Protein AF-A0A0G4LJK7-F1 (afdb_monomer_lite)

Secondary structure (DSSP, 8-state):
--GGG-STT----S--TTS-SS--------SSS------GGG-----S------SS------------S-TT-S-TT--S-----TT-HHHHHHHHHHHHHHHHTEE-TT-BPPSSS-S-SS---B-S-SS--EE-S-SSS--S--HHHHHHHHHHHHHHHTHHHHHHHHHHH--

Organism: Verticillium longisporum (NCBI:txid100787)

Radius of gyration: 18.19 Å; chains: 1; bounding box: 42×41×48 Å

pLDDT: mean 89.94, std 8.37, range [53.41, 98.44]

Foldseek 3Di:
DDPVLQDQLNDAPLPDPVSRQAGDDDDDDDPDDDDDDQDLQLDAFDDDDDHDDDPDDDDDDDDDDDQFWLVVDPDLVDWPAADDDPPCPPVRVVLVVLLVFQRLQFGFQQQAAPPVNPHGHSRRGDGQDDGDRAGAPGRRPRSHQDPVSCVPSLVSNCNTHNPSSPRRSVVSVVD

Structure (mmCIF, N/CA/C/O backbone):
data_AF-A0A0G4LJK7-F1
#
_entry.id   AF-A0A0G4LJK7-F1
#
loop_
_atom_site.group_PDB
_atom_site.id
_atom_site.type_symbol
_atom_site.label_atom_id
_atom_site.label_alt_id
_atom_site.label_comp_id
_atom_site.label_asym_id
_atom_site.label_entity_id
_atom_site.label_seq_id
_atom_site.pdbx_PDB_ins_code
_atom_site.Cartn_x
_atom_site.Cartn_y
_atom_site.Cartn_z
_atom_site.occupancy
_atom_site.B_iso_or_equiv
_atom_site.auth_seq_id
_atom_site.auth_comp_id
_atom_site.auth_asym_id
_atom_site.auth_atom_id
_atom_site.pdbx_PDB_model_num
ATOM 1 N N . GLU A 1 1 ? 2.186 -17.200 9.673 1.00 53.41 1 GLU A N 1
ATOM 2 C CA . GLU A 1 1 ? 3.034 -16.180 10.324 1.00 53.41 1 GLU A CA 1
ATOM 3 C C . GLU A 1 1 ? 3.500 -16.733 11.670 1.00 53.41 1 GLU A C 1
ATOM 5 O O . GLU A 1 1 ? 2.821 -17.613 12.191 1.00 53.41 1 GLU A O 1
ATOM 10 N N . SER A 1 2 ? 4.664 -16.332 12.188 1.00 60.84 2 SER A N 1
ATOM 11 C CA . SER A 1 2 ? 5.142 -16.843 13.485 1.00 60.84 2 SER A CA 1
ATOM 12 C C . SER A 1 2 ? 4.238 -16.331 14.616 1.00 60.84 2 SER A C 1
ATOM 14 O O . SER A 1 2 ? 3.956 -15.131 14.634 1.00 60.84 2 SER A O 1
ATOM 16 N N . PRO A 1 3 ? 3.839 -17.170 15.594 1.00 67.25 3 PRO A N 1
ATOM 17 C CA . PRO A 1 3 ? 3.082 -16.723 16.769 1.00 67.25 3 PRO A CA 1
ATOM 18 C C . PRO A 1 3 ? 3.760 -15.585 17.545 1.00 67.25 3 PRO A C 1
ATOM 20 O O . PRO A 1 3 ? 3.091 -14.816 18.226 1.00 67.25 3 PRO A O 1
ATOM 23 N N . ALA A 1 4 ? 5.083 -15.432 17.408 1.00 66.50 4 ALA A N 1
ATOM 24 C CA . ALA A 1 4 ? 5.840 -14.345 18.027 1.00 66.50 4 ALA A CA 1
ATOM 25 C C . ALA A 1 4 ? 5.413 -12.939 17.551 1.00 66.50 4 ALA A C 1
ATOM 27 O O . ALA A 1 4 ? 5.643 -11.966 18.269 1.00 66.50 4 ALA A O 1
ATOM 28 N N . PHE A 1 5 ? 4.777 -12.840 16.376 1.00 66.12 5 PHE A N 1
ATOM 29 C CA . PHE A 1 5 ? 4.303 -11.589 15.768 1.00 66.12 5 PHE A CA 1
ATOM 30 C C . PHE A 1 5 ? 2.769 -11.453 15.780 1.00 66.12 5 PHE A C 1
ATOM 32 O O . PHE A 1 5 ? 2.193 -10.612 15.100 1.00 66.12 5 PHE A O 1
ATOM 39 N N . VAL A 1 6 ? 2.078 -12.270 16.577 1.00 75.12 6 VAL A N 1
ATOM 40 C CA . VAL A 1 6 ? 0.626 -12.170 16.784 1.00 75.12 6 VAL A CA 1
ATOM 41 C C . VAL A 1 6 ? 0.393 -11.714 18.223 1.00 75.12 6 VAL A C 1
ATOM 43 O O . VAL A 1 6 ? 0.098 -12.507 19.112 1.00 75.12 6 VAL A O 1
ATOM 46 N N . ARG A 1 7 ? 0.626 -10.424 18.489 1.00 75.69 7 ARG A N 1
ATOM 47 C CA . ARG A 1 7 ? 0.502 -9.823 19.829 1.00 75.69 7 ARG A CA 1
ATOM 48 C C . ARG A 1 7 ? 0.132 -8.345 19.752 1.00 75.69 7 ARG A C 1
ATOM 50 O O . ARG A 1 7 ? 0.354 -7.710 18.726 1.00 75.69 7 ARG A O 1
ATOM 57 N N . ALA A 1 8 ? -0.345 -7.786 20.863 1.00 76.50 8 ALA A N 1
ATOM 58 C CA . ALA A 1 8 ? -0.837 -6.405 20.942 1.00 76.50 8 ALA A CA 1
ATOM 59 C C . ALA A 1 8 ? 0.193 -5.317 20.588 1.00 76.50 8 ALA A C 1
ATOM 61 O O . ALA A 1 8 ? -0.174 -4.186 20.276 1.00 76.50 8 ALA A O 1
ATOM 62 N N . ILE A 1 9 ? 1.478 -5.666 20.620 1.00 77.12 9 ILE A N 1
ATOM 63 C CA . ILE A 1 9 ? 2.595 -4.794 20.246 1.00 77.12 9 ILE A CA 1
ATOM 64 C C . ILE A 1 9 ? 3.225 -5.198 18.909 1.00 77.12 9 ILE A C 1
ATOM 66 O O . ILE A 1 9 ? 4.303 -4.748 18.591 1.00 77.12 9 ILE A O 1
ATOM 70 N N . SER A 1 10 ? 2.651 -6.116 18.127 1.00 69.38 10 SER A N 1
ATOM 71 C CA . SER A 1 10 ? 3.381 -6.612 16.949 1.00 69.38 10 SER A CA 1
ATOM 72 C C . SER A 1 10 ? 3.384 -5.650 15.765 1.00 69.38 10 SER A C 1
ATOM 74 O O . SER A 1 10 ? 4.112 -5.876 14.795 1.00 69.38 10 SER A O 1
ATOM 76 N N . ASP A 1 11 ? 2.557 -4.613 15.817 1.00 73.62 11 ASP A N 1
ATOM 77 C CA . ASP A 1 11 ? 2.552 -3.601 14.783 1.00 73.62 11 ASP A CA 1
ATOM 78 C C . ASP A 1 11 ? 3.558 -2.508 15.149 1.00 73.62 11 ASP A C 1
ATOM 80 O O . ASP A 1 11 ? 3.274 -1.595 15.925 1.00 73.62 11 ASP A O 1
ATOM 84 N N . ASP A 1 12 ? 4.773 -2.659 14.629 1.00 73.88 12 ASP A N 1
ATOM 85 C CA . ASP A 1 12 ? 5.830 -1.665 14.749 1.00 73.88 12 ASP A CA 1
ATOM 86 C C . ASP A 1 12 ? 6.398 -1.320 13.377 1.00 73.88 12 ASP A C 1
ATOM 88 O O . ASP A 1 12 ? 6.975 -2.156 12.675 1.00 73.88 12 ASP A O 1
ATOM 92 N N . THR A 1 13 ? 6.231 -0.058 12.998 1.00 71.12 13 THR A N 1
ATOM 93 C CA . THR A 1 13 ? 6.876 0.536 11.829 1.00 71.12 13 THR A CA 1
ATOM 94 C C . THR A 1 13 ? 7.807 1.690 12.198 1.00 71.12 13 THR A C 1
ATOM 96 O O . THR A 1 13 ? 8.339 2.331 11.298 1.00 71.12 13 THR A O 1
ATOM 99 N N . GLY A 1 14 ? 8.028 1.969 13.487 1.00 70.19 14 GLY A N 1
ATOM 100 C CA . GLY A 1 14 ? 8.956 2.998 13.972 1.00 70.19 14 GLY A CA 1
ATOM 101 C C . GLY A 1 14 ? 10.409 2.527 14.095 1.00 70.19 14 GLY A C 1
ATOM 102 O O . GLY A 1 14 ? 11.277 3.320 14.446 1.00 70.19 14 GLY A O 1
ATOM 103 N N . ALA A 1 15 ? 10.676 1.237 13.841 1.00 67.44 15 ALA A N 1
ATOM 104 C CA . ALA A 1 15 ? 11.982 0.600 14.047 1.00 67.44 15 ALA A CA 1
ATOM 105 C C . ALA A 1 15 ? 12.548 0.835 15.464 1.00 67.44 15 ALA A C 1
ATOM 107 O O . ALA A 1 15 ? 13.762 0.928 15.663 1.00 67.44 15 ALA A O 1
ATOM 108 N N . VAL A 1 16 ? 11.664 0.937 16.462 1.00 75.25 16 VAL A N 1
ATOM 109 C CA . VAL A 1 16 ? 12.050 1.138 17.860 1.00 75.25 16 VAL A CA 1
ATOM 110 C C . VAL A 1 16 ? 12.320 -0.212 18.516 1.00 75.25 16 VAL A C 1
ATOM 112 O O . VAL A 1 16 ? 11.634 -1.200 18.271 1.00 75.25 16 VAL A O 1
ATOM 115 N N . HIS A 1 17 ? 13.322 -0.275 19.393 1.00 77.88 17 HIS A N 1
ATOM 116 C CA . HIS A 1 17 ? 13.712 -1.531 20.045 1.00 77.88 17 HIS A CA 1
ATOM 117 C C . HIS A 1 17 ? 12.578 -2.178 20.864 1.00 77.88 17 HIS A C 1
ATOM 119 O O . HIS A 1 17 ? 12.550 -3.395 21.029 1.00 77.88 17 HIS A O 1
ATOM 125 N N . THR A 1 18 ? 11.646 -1.368 21.370 1.00 78.50 18 THR A N 1
ATOM 126 C CA . THR A 1 18 ? 10.475 -1.799 22.143 1.00 78.50 18 THR A CA 1
ATOM 127 C C . THR A 1 18 ? 9.397 -2.459 21.293 1.00 78.50 18 THR A C 1
ATOM 129 O O . THR A 1 18 ? 8.533 -3.141 21.843 1.00 78.50 18 THR A O 1
ATOM 132 N N . GLN A 1 19 ? 9.447 -2.282 19.970 1.00 76.12 19 GLN A N 1
ATOM 133 C CA . GLN A 1 19 ? 8.425 -2.726 19.030 1.00 76.12 19 GLN A CA 1
ATOM 134 C C . GLN A 1 19 ? 7.028 -2.185 19.337 1.00 76.12 19 GLN A C 1
ATOM 136 O O . GLN A 1 19 ? 6.043 -2.840 19.057 1.00 76.12 19 GLN A O 1
ATOM 141 N N . ASP A 1 20 ? 6.899 -1.014 19.951 1.00 79.38 20 ASP A N 1
ATOM 142 C CA . ASP A 1 20 ? 5.609 -0.550 20.469 1.00 79.38 20 ASP A CA 1
ATOM 143 C C . ASP A 1 20 ? 5.193 0.815 19.902 1.00 79.38 20 ASP A C 1
ATOM 145 O O . ASP A 1 20 ? 4.388 1.525 20.507 1.00 79.38 20 ASP A O 1
ATOM 149 N N . TYR A 1 21 ? 5.718 1.167 18.724 1.00 83.25 21 TYR A N 1
ATOM 150 C CA . TYR A 1 21 ? 5.463 2.464 18.103 1.00 83.25 21 TYR A CA 1
ATOM 151 C C . TYR A 1 21 ? 4.033 2.601 17.562 1.00 83.25 21 TYR A C 1
ATOM 153 O O . TYR A 1 21 ? 3.382 3.607 17.834 1.00 83.25 21 TYR A O 1
ATOM 161 N N . ASP A 1 22 ? 3.515 1.609 16.819 1.00 83.75 22 ASP A N 1
ATOM 162 C CA . ASP A 1 22 ? 2.141 1.700 16.298 1.00 83.75 22 ASP A CA 1
ATOM 163 C C . ASP A 1 22 ? 1.120 0.973 17.178 1.00 83.75 22 ASP A C 1
ATOM 165 O O . ASP A 1 22 ? 0.010 1.478 17.359 1.00 83.75 22 ASP A O 1
ATOM 169 N N . LYS A 1 23 ? 1.501 -0.186 17.739 1.00 86.06 23 LYS A N 1
ATOM 170 C CA . LYS A 1 23 ? 0.636 -1.084 18.527 1.00 86.06 23 LYS A CA 1
ATOM 171 C C . LYS A 1 23 ? -0.606 -1.534 17.741 1.00 86.06 23 LYS A C 1
ATOM 173 O O . LYS A 1 23 ? -0.872 -1.127 16.610 1.00 86.06 23 LYS A O 1
ATOM 178 N N . GLN A 1 24 ? -1.386 -2.431 18.335 1.00 87.31 24 GLN A N 1
ATOM 179 C CA . GLN A 1 24 ? -2.716 -2.734 17.818 1.00 87.31 24 GLN A CA 1
ATOM 180 C C . GLN A 1 24 ? -3.633 -1.505 17.917 1.00 87.31 24 GLN A C 1
ATOM 182 O O . GLN A 1 24 ? -3.561 -0.730 18.875 1.00 87.31 24 GLN A O 1
ATOM 187 N N . LEU A 1 25 ? -4.556 -1.368 16.966 1.00 88.88 25 LEU A N 1
ATOM 188 C CA . LEU A 1 25 ? -5.623 -0.384 17.065 1.00 88.88 25 LEU A CA 1
ATOM 189 C C . LEU A 1 25 ? -6.747 -0.918 17.962 1.00 88.88 25 LEU A C 1
ATOM 191 O O . LEU A 1 25 ? -7.421 -1.886 17.614 1.00 88.88 25 LEU A O 1
ATOM 195 N N . ASN A 1 26 ? -6.974 -0.263 19.101 1.00 90.94 26 ASN A N 1
ATOM 196 C CA . ASN A 1 26 ? -8.110 -0.566 19.968 1.00 90.94 26 ASN A CA 1
ATOM 197 C C . ASN A 1 26 ? -9.375 0.125 19.461 1.00 90.94 26 ASN A C 1
ATOM 199 O O . ASN A 1 26 ? -9.374 1.330 19.202 1.00 90.94 26 ASN A O 1
ATOM 203 N N . VAL A 1 27 ? -10.463 -0.637 19.372 1.00 91.38 27 VAL A N 1
ATOM 204 C CA . VAL A 1 27 ? -11.768 -0.157 18.917 1.00 91.38 27 VAL A CA 1
ATOM 205 C C . VAL A 1 27 ? -12.831 -0.602 19.911 1.00 91.38 27 VAL A C 1
ATOM 207 O O . VAL A 1 27 ? -12.915 -1.781 20.247 1.00 91.38 27 VAL A O 1
ATOM 210 N N . THR A 1 28 ? -13.665 0.342 20.343 1.00 93.69 28 THR A N 1
ATOM 211 C CA . THR A 1 28 ? -14.857 0.063 21.147 1.00 93.69 28 THR A CA 1
ATOM 212 C C . THR A 1 28 ? -16.085 0.220 20.268 1.00 93.69 28 THR A C 1
ATOM 214 O O . THR A 1 28 ? -16.237 1.231 19.582 1.00 93.69 28 THR A O 1
ATOM 217 N N . VAL A 1 29 ? -16.972 -0.768 20.306 1.00 93.44 29 VAL A N 1
ATOM 218 C CA . VAL A 1 29 ? -18.242 -0.746 19.582 1.00 93.44 29 VAL A CA 1
ATOM 219 C C . VAL A 1 29 ? -19.411 -0.859 20.559 1.00 93.44 29 VAL A C 1
ATOM 221 O O . VAL A 1 29 ? -19.248 -1.349 21.676 1.00 93.44 29 VAL A O 1
ATOM 224 N N . ALA A 1 30 ? -20.588 -0.373 20.161 1.00 93.00 30 ALA A N 1
ATOM 225 C CA . ALA A 1 30 ? -21.795 -0.499 20.973 1.00 93.00 30 ALA A CA 1
ATOM 226 C C . ALA A 1 30 ? -22.211 -1.973 21.133 1.00 93.00 30 ALA A C 1
ATOM 228 O O . ALA A 1 30 ? -21.953 -2.794 20.253 1.00 93.00 30 ALA A O 1
ATOM 229 N N . ALA A 1 31 ? -22.883 -2.292 22.242 1.00 91.62 31 ALA A N 1
ATOM 230 C CA . ALA A 1 31 ? -23.447 -3.620 22.461 1.00 91.62 31 ALA A CA 1
ATOM 231 C C . ALA A 1 31 ? -24.533 -3.955 21.419 1.00 91.62 31 ALA A C 1
ATOM 233 O O . ALA A 1 31 ? -25.252 -3.073 20.948 1.00 91.62 31 ALA A O 1
ATOM 234 N N . GLY A 1 32 ? -24.679 -5.246 21.112 1.00 94.88 32 GLY A N 1
ATOM 235 C CA . GLY A 1 32 ? -25.592 -5.741 20.080 1.00 94.88 32 GLY A CA 1
ATOM 236 C C . GLY A 1 32 ? -24.938 -5.831 18.699 1.00 94.88 32 GLY A C 1
ATOM 237 O O . GLY A 1 32 ? -23.715 -5.870 18.573 1.00 94.88 32 GLY A O 1
ATOM 238 N N . THR A 1 33 ? -25.759 -5.908 17.651 1.00 96.50 33 THR A N 1
ATOM 239 C CA . THR A 1 33 ? -25.277 -5.966 16.265 1.00 96.50 33 THR A CA 1
ATOM 240 C C . THR A 1 33 ? -24.854 -4.579 15.803 1.00 96.50 33 THR A C 1
ATOM 242 O O . THR A 1 33 ? -25.665 -3.654 15.774 1.00 96.50 33 THR A O 1
ATOM 245 N N . THR A 1 34 ? -23.592 -4.439 15.408 1.00 96.06 34 THR A N 1
ATOM 246 C CA . THR A 1 34 ? -23.033 -3.169 14.943 1.00 96.06 34 THR A CA 1
ATOM 247 C C . THR A 1 34 ? -22.040 -3.391 13.810 1.00 96.06 34 THR A C 1
ATOM 249 O O . THR A 1 34 ? -21.426 -4.453 13.713 1.00 96.06 34 THR A O 1
ATOM 252 N N . ALA A 1 35 ? -21.882 -2.383 12.956 1.00 95.19 35 ALA A N 1
ATOM 253 C CA . ALA A 1 35 ? -20.901 -2.381 11.880 1.00 95.19 35 ALA A CA 1
ATOM 254 C C . ALA A 1 35 ? -19.769 -1.413 12.229 1.00 95.19 35 ALA A C 1
ATOM 256 O O . ALA A 1 35 ? -20.014 -0.269 12.615 1.00 95.19 35 ALA A O 1
ATOM 257 N N . TYR A 1 36 ? -18.529 -1.862 12.058 1.00 94.69 36 TYR A N 1
ATOM 258 C CA . TYR A 1 36 ? -17.351 -1.021 12.223 1.00 94.69 36 TYR A CA 1
ATOM 259 C C . TYR A 1 36 ? -16.666 -0.808 10.876 1.00 94.69 36 TYR A C 1
ATOM 261 O O . TYR A 1 36 ? -16.331 -1.765 10.180 1.00 94.69 36 TYR A O 1
ATOM 269 N N . LYS A 1 37 ? -16.429 0.459 10.528 1.00 94.12 37 LYS A N 1
ATOM 270 C CA . LYS A 1 37 ? -15.604 0.857 9.388 1.00 94.12 37 LYS A CA 1
ATOM 271 C C . LYS A 1 37 ? -14.355 1.548 9.916 1.00 94.12 37 LYS A C 1
ATOM 273 O O . LYS A 1 37 ? -14.465 2.480 10.710 1.00 94.12 37 LYS A O 1
ATOM 278 N N . MET A 1 38 ? -13.189 1.114 9.440 1.00 91.44 38 MET A N 1
ATOM 279 C CA . MET A 1 38 ? -11.926 1.779 9.748 1.00 91.44 38 MET A CA 1
ATOM 280 C C . MET A 1 38 ? -12.003 3.243 9.289 1.00 91.44 38 MET A C 1
ATOM 282 O O . MET A 1 38 ? -12.288 3.482 8.109 1.00 91.44 38 MET A O 1
ATOM 286 N N . PRO A 1 39 ? -11.792 4.223 10.180 1.00 90.00 39 PRO A N 1
ATOM 287 C CA . PRO A 1 39 ? -11.798 5.618 9.778 1.00 90.00 39 PRO A CA 1
ATOM 288 C C . PRO A 1 39 ? -10.552 5.920 8.934 1.00 90.00 39 PRO A C 1
ATOM 290 O O . PRO A 1 39 ? -9.499 5.305 9.118 1.00 90.00 39 PRO A O 1
ATOM 293 N N . THR A 1 40 ? -10.673 6.842 7.977 1.00 85.56 40 THR A N 1
ATOM 294 C CA . THR A 1 40 ? -9.636 7.099 6.961 1.00 85.56 40 THR A CA 1
ATOM 295 C C . THR A 1 40 ? -8.302 7.505 7.583 1.00 85.56 40 THR A C 1
ATOM 297 O O . THR A 1 40 ? -7.249 7.080 7.118 1.00 85.56 40 THR A O 1
ATOM 300 N N . GLU A 1 41 ? -8.320 8.264 8.677 1.00 83.94 41 GLU A N 1
ATOM 301 C CA . GLU A 1 41 ? -7.117 8.672 9.403 1.00 83.94 41 GLU A CA 1
ATOM 302 C C . GLU A 1 41 ? -6.383 7.510 10.087 1.00 83.94 41 GLU A C 1
ATOM 304 O O . GLU A 1 41 ? -5.206 7.641 10.418 1.00 83.94 41 GLU A O 1
ATOM 309 N N . ARG A 1 42 ? -7.068 6.374 10.266 1.00 87.44 42 ARG A N 1
ATOM 310 C CA . ARG A 1 42 ? -6.521 5.100 10.748 1.00 87.44 42 ARG A CA 1
ATOM 311 C C . ARG A 1 42 ? -6.343 4.096 9.613 1.00 87.44 42 ARG A C 1
ATOM 313 O O . ARG A 1 42 ? -6.286 2.897 9.865 1.00 87.44 42 ARG A O 1
ATOM 320 N N . PHE A 1 43 ? -6.267 4.548 8.363 1.00 86.94 43 PHE A N 1
ATOM 321 C CA . PHE A 1 43 ? -5.841 3.687 7.268 1.00 86.94 43 PHE A CA 1
ATOM 322 C C . PHE A 1 43 ? -4.528 2.983 7.642 1.00 86.94 43 PHE A C 1
ATOM 324 O O . PHE A 1 43 ? -3.640 3.569 8.262 1.00 86.94 43 PHE A O 1
ATOM 331 N N . ARG A 1 44 ? -4.404 1.711 7.270 1.00 87.00 44 ARG A N 1
ATOM 332 C CA . ARG A 1 44 ? -3.152 0.970 7.400 1.00 87.00 44 ARG A CA 1
ATOM 333 C C . ARG A 1 44 ? -2.669 0.620 6.014 1.00 87.00 44 ARG A C 1
ATOM 335 O O . ARG A 1 44 ? -3.460 0.160 5.195 1.00 87.00 44 ARG A O 1
ATOM 342 N N . GLY A 1 45 ? -1.377 0.843 5.782 1.00 88.31 45 GLY A N 1
ATOM 343 C CA . GLY A 1 45 ? -0.704 0.449 4.551 1.00 88.31 45 GLY A CA 1
ATOM 344 C C . GLY A 1 45 ? -0.803 -1.054 4.262 1.00 88.31 45 GLY A C 1
ATOM 345 O O . GLY A 1 45 ? -1.509 -1.802 4.928 1.00 88.31 45 GLY A O 1
ATOM 346 N N . GLY A 1 46 ? -0.057 -1.516 3.266 1.00 90.44 46 GLY A N 1
ATOM 347 C CA . GLY A 1 46 ? -0.101 -2.895 2.785 1.00 90.44 46 GLY A CA 1
ATOM 348 C C . GLY A 1 46 ? 0.073 -3.952 3.883 1.00 90.44 46 GLY A C 1
ATOM 349 O O . GLY A 1 46 ? 1.022 -3.919 4.669 1.00 90.44 46 GLY A O 1
ATOM 350 N N . PHE A 1 47 ? -0.825 -4.935 3.889 1.00 90.25 47 PHE A N 1
ATOM 351 C CA . PHE A 1 47 ? -0.757 -6.137 4.715 1.00 90.25 47 PHE A CA 1
ATOM 352 C C . PHE A 1 47 ? -1.268 -7.347 3.925 1.00 90.25 47 PHE A C 1
ATOM 354 O O . PHE A 1 47 ? -2.004 -7.208 2.951 1.00 90.25 47 PHE A O 1
ATOM 361 N N . LYS A 1 48 ? -0.882 -8.550 4.363 1.00 89.69 48 LYS A N 1
ATOM 362 C CA . LYS A 1 48 ? -1.398 -9.827 3.834 1.00 89.69 48 LYS A CA 1
ATOM 363 C C . LYS A 1 48 ? -2.289 -10.562 4.837 1.00 89.69 48 LYS A C 1
ATOM 365 O O . LYS A 1 48 ? -3.183 -11.301 4.442 1.00 89.69 48 LYS A O 1
ATOM 370 N N . TYR A 1 49 ? -2.030 -10.362 6.124 1.00 87.31 49 TYR A N 1
ATOM 371 C CA . TYR A 1 49 ? -2.738 -11.000 7.224 1.00 87.31 49 TYR A CA 1
ATOM 372 C C . TYR A 1 49 ? -3.272 -9.916 8.163 1.00 87.31 49 TYR A C 1
ATOM 374 O O . TYR A 1 49 ? -2.596 -8.915 8.393 1.00 87.31 49 TYR A O 1
ATOM 382 N N . VAL A 1 50 ? -4.478 -10.124 8.693 1.00 87.69 50 VAL A N 1
ATOM 383 C CA . VAL A 1 50 ? -5.094 -9.282 9.726 1.00 87.69 50 VAL A CA 1
ATOM 384 C C . VAL A 1 50 ? -5.356 -10.160 10.935 1.00 87.69 50 VAL A C 1
ATOM 386 O O . VAL A 1 50 ? -5.964 -11.222 10.812 1.00 87.69 50 VAL A O 1
ATOM 389 N N . THR A 1 51 ? -4.907 -9.708 12.101 1.00 87.94 51 THR A N 1
ATOM 390 C CA . THR A 1 51 ? -5.228 -10.343 13.380 1.00 87.94 51 THR A CA 1
ATOM 391 C C . THR A 1 51 ? -6.299 -9.517 14.074 1.00 87.94 51 THR A C 1
ATOM 393 O O . THR A 1 51 ? -6.124 -8.314 14.249 1.00 87.94 51 THR A O 1
ATOM 396 N N . ILE A 1 52 ? -7.384 -10.166 14.495 1.00 89.00 52 ILE A N 1
ATOM 397 C CA . ILE A 1 52 ? -8.428 -9.549 15.316 1.00 89.00 52 ILE A CA 1
ATOM 398 C C . ILE A 1 52 ? -8.372 -10.183 16.703 1.00 89.00 52 ILE A C 1
ATOM 400 O O . ILE A 1 52 ? -8.443 -11.404 16.832 1.00 89.00 52 ILE A O 1
ATOM 404 N N . VAL A 1 53 ? -8.245 -9.347 17.732 1.00 89.12 53 VAL A N 1
ATOM 405 C CA . VAL A 1 53 ? -8.258 -9.767 19.135 1.00 89.12 53 VAL A CA 1
ATOM 406 C C . VAL A 1 53 ? -9.554 -9.273 19.762 1.00 89.12 53 VAL A C 1
ATOM 408 O O . VAL A 1 53 ? -9.790 -8.069 19.835 1.00 89.12 53 VAL A O 1
ATOM 411 N N . ALA A 1 54 ? -10.397 -10.204 20.202 1.00 91.06 54 ALA A N 1
ATOM 412 C CA . ALA A 1 54 ? -11.615 -9.887 20.931 1.00 91.06 54 ALA A CA 1
ATOM 413 C C . ALA A 1 54 ? -11.358 -9.953 22.441 1.00 91.06 54 ALA A C 1
ATOM 415 O O . ALA A 1 54 ? -10.818 -10.940 22.938 1.00 91.06 54 ALA A O 1
ATOM 416 N N . TYR A 1 55 ? -11.758 -8.904 23.159 1.00 90.56 55 TYR A N 1
ATOM 417 C CA . TYR A 1 55 ? -11.678 -8.835 24.624 1.00 90.56 55 TYR A CA 1
ATOM 418 C C . TYR A 1 55 ? -12.947 -9.329 25.324 1.00 90.56 55 TYR A C 1
ATOM 420 O O . TYR A 1 55 ? -12.950 -9.507 26.535 1.00 90.56 55 TYR A O 1
ATOM 428 N N . GLU A 1 56 ? -14.000 -9.575 24.551 1.00 92.00 56 GLU A N 1
ATOM 429 C CA . GLU A 1 56 ? -15.296 -10.077 24.992 1.00 92.00 56 GLU A CA 1
ATOM 430 C C . GLU A 1 56 ? -15.781 -11.143 24.005 1.00 92.00 56 GLU A C 1
ATOM 432 O O . GLU A 1 56 ? -15.260 -11.267 22.891 1.00 92.00 56 GLU A O 1
ATOM 437 N N . ALA A 1 57 ? -16.802 -11.907 24.390 1.00 93.06 57 ALA A N 1
ATOM 438 C CA . ALA A 1 57 ? -17.440 -12.849 23.479 1.00 93.06 57 ALA A CA 1
ATOM 439 C C . ALA A 1 57 ? -18.165 -12.092 22.353 1.00 93.06 57 ALA A C 1
ATOM 441 O O . ALA A 1 57 ? -19.168 -11.418 22.582 1.00 93.06 57 ALA A O 1
ATOM 442 N N . VAL A 1 58 ? -17.663 -12.221 21.125 1.00 94.56 58 VAL A N 1
ATOM 443 C CA . VAL A 1 58 ? -18.221 -11.573 19.931 1.00 94.56 58 VAL A CA 1
ATOM 444 C C . VAL A 1 58 ? -18.385 -12.577 18.797 1.00 94.56 58 VAL A C 1
ATOM 446 O O . VAL A 1 58 ? -17.658 -13.563 18.705 1.00 94.56 58 VAL A O 1
ATOM 449 N N . THR A 1 59 ? -19.334 -12.305 17.905 1.00 96.06 59 THR A N 1
ATOM 450 C CA . THR A 1 59 ? -19.429 -12.960 16.594 1.00 96.06 59 THR A CA 1
ATOM 451 C C . THR A 1 59 ? -19.040 -11.940 15.535 1.00 96.06 59 THR A C 1
ATOM 453 O O . THR A 1 59 ? -19.562 -10.828 15.543 1.00 96.06 59 THR A O 1
ATOM 456 N N . ILE A 1 60 ? -18.119 -12.307 14.644 1.00 95.44 60 ILE A N 1
ATOM 457 C CA . ILE A 1 60 ? -17.641 -11.444 13.560 1.00 95.44 60 ILE A CA 1
ATOM 458 C C . ILE A 1 60 ? -18.107 -12.050 12.239 1.00 95.44 60 ILE A C 1
ATOM 460 O O . ILE A 1 60 ? -17.849 -13.223 11.970 1.00 95.44 60 ILE A O 1
ATOM 464 N N . SER A 1 61 ? -18.769 -11.245 11.415 1.00 96.19 61 SER A N 1
ATOM 465 C CA . SER A 1 61 ? -19.189 -11.596 10.058 1.00 96.19 61 SER A CA 1
ATOM 466 C C . SER A 1 61 ? -18.826 -10.473 9.084 1.00 96.19 61 SER A C 1
ATOM 468 O O . SER A 1 61 ? -18.404 -9.397 9.504 1.00 96.19 61 SER A O 1
ATOM 470 N N . ASP A 1 62 ? -18.962 -10.744 7.782 1.00 96.00 62 ASP A N 1
ATOM 471 C CA . ASP A 1 62 ? -18.910 -9.730 6.716 1.00 96.00 62 ASP A CA 1
ATOM 472 C C . ASP A 1 62 ? -17.622 -8.885 6.693 1.00 96.00 62 ASP A C 1
ATOM 474 O O . ASP A 1 62 ? -17.639 -7.669 6.500 1.00 96.00 62 ASP A O 1
ATOM 478 N N . ILE A 1 63 ? -16.473 -9.541 6.882 1.00 95.06 63 ILE A N 1
ATOM 479 C CA . ILE A 1 63 ? -15.164 -8.882 6.836 1.00 95.06 63 ILE A CA 1
ATOM 480 C C . ILE A 1 63 ? -14.845 -8.495 5.389 1.00 95.06 63 ILE A C 1
ATOM 482 O O . ILE A 1 63 ? -14.630 -9.356 4.535 1.00 95.06 63 ILE A O 1
ATOM 486 N N . VAL A 1 64 ? -14.755 -7.190 5.133 1.00 95.38 64 VAL A N 1
ATOM 487 C CA . VAL A 1 64 ? -14.405 -6.628 3.824 1.00 95.38 64 VAL A CA 1
ATOM 488 C C . VAL A 1 64 ? -13.105 -5.835 3.926 1.00 95.38 64 VAL A C 1
ATOM 490 O O . VAL A 1 64 ? -12.945 -4.989 4.804 1.00 95.38 64 VAL A O 1
ATOM 493 N N . CYS A 1 65 ? -12.186 -6.078 2.990 1.00 93.31 65 CYS A N 1
ATOM 494 C CA . CYS A 1 65 ? -10.995 -5.260 2.781 1.00 93.31 65 CYS A CA 1
ATOM 495 C C . CYS A 1 65 ? -11.113 -4.549 1.432 1.00 93.31 65 CYS A C 1
ATOM 497 O O . CYS A 1 65 ? -11.162 -5.198 0.389 1.00 93.31 65 CYS A O 1
ATOM 499 N N . HIS A 1 66 ? -11.147 -3.219 1.448 1.00 91.50 66 HIS A N 1
ATOM 500 C CA . HIS A 1 66 ? -11.110 -2.424 0.224 1.00 91.50 66 HIS A CA 1
ATOM 501 C C . HIS A 1 66 ? -9.664 -2.242 -0.247 1.00 91.50 66 HIS A C 1
ATOM 503 O O . HIS A 1 66 ? -8.766 -2.036 0.570 1.00 91.50 66 HIS A O 1
ATOM 509 N N . LEU A 1 67 ? -9.439 -2.297 -1.561 1.00 90.75 67 LEU A N 1
ATOM 510 C CA . LEU A 1 67 ? -8.140 -1.962 -2.141 1.00 90.75 67 LEU A CA 1
ATOM 511 C C . LEU A 1 67 ? -7.895 -0.455 -1.994 1.00 90.75 67 LEU A C 1
ATOM 513 O O . LEU A 1 67 ? -8.754 0.353 -2.337 1.00 90.75 67 LEU A O 1
ATOM 517 N N . GLY A 1 68 ? -6.730 -0.096 -1.456 1.00 89.56 68 GLY A N 1
ATOM 518 C CA . GLY A 1 68 ? -6.326 1.291 -1.201 1.00 89.56 68 GLY A CA 1
ATOM 519 C C . GLY A 1 68 ? -5.150 1.769 -2.054 1.00 89.56 68 GLY A C 1
ATOM 520 O O . GLY A 1 68 ? -4.503 2.746 -1.685 1.00 89.56 68 GLY A O 1
ATOM 521 N N . TYR A 1 69 ? -4.828 1.059 -3.138 1.00 93.50 69 TYR A N 1
ATOM 522 C CA . TYR A 1 69 ? -3.718 1.367 -4.043 1.00 93.50 69 TYR A CA 1
ATOM 523 C C . TYR A 1 69 ? -4.220 1.621 -5.469 1.00 93.50 69 TYR A C 1
ATOM 525 O O . TYR A 1 69 ? -5.319 1.199 -5.823 1.00 93.50 69 TYR A O 1
ATOM 533 N N . SER A 1 70 ? -3.395 2.289 -6.276 1.00 94.81 70 SER A N 1
ATOM 534 C CA . SER A 1 70 ? -3.639 2.630 -7.683 1.00 94.81 70 SER A CA 1
ATOM 535 C C . SER A 1 70 ? -5.055 3.170 -7.961 1.00 94.81 70 SER A C 1
ATOM 537 O O . SER A 1 70 ? -5.796 2.600 -8.764 1.00 94.81 70 SER A O 1
ATOM 539 N N . PRO A 1 71 ? -5.474 4.261 -7.286 1.00 93.00 71 PRO A N 1
ATOM 540 C CA . PRO A 1 71 ? -6.868 4.713 -7.292 1.00 93.00 71 PRO A CA 1
ATOM 541 C C . PRO A 1 71 ? -7.384 5.157 -8.670 1.00 93.00 71 PRO A C 1
ATOM 543 O O . PRO A 1 71 ? -8.595 5.210 -8.869 1.00 93.00 71 PRO A O 1
ATOM 546 N N . SER A 1 72 ? -6.492 5.456 -9.618 1.00 93.19 72 SER A N 1
ATOM 547 C CA . SER A 1 72 ? -6.849 5.830 -10.991 1.00 93.19 72 SER A CA 1
ATOM 548 C C . SER A 1 72 ? -7.172 4.629 -11.889 1.00 93.19 72 SER A C 1
ATOM 550 O O . SER A 1 72 ? -7.768 4.798 -12.954 1.00 93.19 72 SER A O 1
ATOM 552 N N . GLN A 1 73 ? -6.813 3.401 -11.490 1.00 94.56 73 GLN A N 1
ATOM 553 C CA . GLN A 1 73 ? -7.172 2.194 -12.238 1.00 94.56 73 GLN A CA 1
ATOM 554 C C . GLN A 1 73 ? -8.593 1.748 -11.879 1.00 94.56 73 GLN A C 1
ATOM 556 O O . GLN A 1 73 ? -8.861 1.338 -10.753 1.00 94.56 73 GLN A O 1
ATOM 561 N N . GLN A 1 74 ? -9.499 1.750 -12.862 1.00 92.06 74 GLN A N 1
ATOM 562 C CA . GLN A 1 74 ? -10.869 1.244 -12.676 1.00 92.06 74 GLN A CA 1
ATOM 563 C C . GLN A 1 74 ? -10.903 -0.248 -12.312 1.00 92.06 74 GLN A C 1
ATOM 565 O O . GLN A 1 74 ? -11.754 -0.682 -11.540 1.00 92.06 74 GLN A O 1
ATOM 570 N N . ASP A 1 75 ? -9.983 -1.028 -12.882 1.00 94.31 75 ASP A N 1
ATOM 571 C CA . ASP A 1 75 ? -9.819 -2.452 -12.613 1.00 94.31 75 ASP A CA 1
ATOM 572 C C . ASP A 1 75 ? -8.330 -2.744 -12.374 1.00 94.31 75 ASP A C 1
ATOM 574 O O . ASP A 1 75 ? -7.569 -2.879 -13.337 1.00 94.31 75 ASP A O 1
ATOM 578 N N . PRO A 1 76 ? -7.882 -2.836 -11.109 1.00 92.38 76 PRO A N 1
ATOM 579 C CA . PRO A 1 76 ? -6.473 -3.048 -10.795 1.00 92.38 76 PRO A CA 1
ATOM 580 C C . PRO A 1 76 ? -5.964 -4.440 -11.196 1.00 92.38 76 PRO A C 1
ATOM 582 O O . PRO A 1 76 ? -4.760 -4.668 -11.141 1.00 92.38 76 PRO A O 1
ATOM 585 N N . SER A 1 77 ? -6.829 -5.371 -11.620 1.00 93.31 77 SER A N 1
ATOM 586 C CA . SER A 1 77 ? -6.390 -6.668 -12.158 1.00 93.31 77 SER A CA 1
ATOM 587 C C . SER A 1 77 ? -5.923 -6.593 -13.615 1.00 93.31 77 SER A C 1
ATOM 589 O O . SER A 1 77 ? -5.298 -7.533 -14.112 1.00 93.31 77 SER A O 1
ATOM 591 N N . LYS A 1 78 ? -6.210 -5.482 -14.307 1.00 94.44 78 LYS A N 1
ATOM 592 C CA . LYS A 1 78 ? -5.840 -5.272 -15.707 1.00 94.44 78 LYS A CA 1
ATOM 593 C C . LYS A 1 78 ? -4.566 -4.453 -15.805 1.00 94.44 78 LYS A C 1
ATOM 595 O 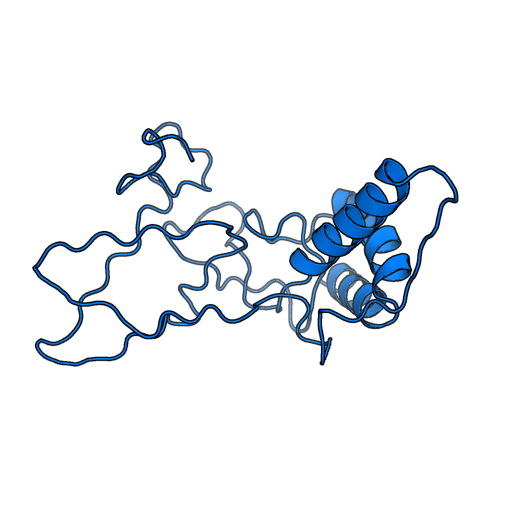O . LYS A 1 78 ? -4.527 -3.281 -15.435 1.00 94.44 78 LYS A O 1
ATOM 600 N N . TYR A 1 79 ? -3.527 -5.103 -16.310 1.00 96.56 79 TYR A N 1
ATOM 601 C CA . TYR A 1 79 ? -2.250 -4.480 -16.630 1.00 96.56 79 TYR A CA 1
ATOM 602 C C . TYR A 1 79 ? -2.225 -4.136 -18.118 1.00 96.56 79 TYR A C 1
ATOM 604 O O . TYR A 1 79 ? -2.637 -4.950 -18.946 1.00 96.56 79 TYR A O 1
ATOM 612 N N . ASP A 1 80 ? -1.736 -2.942 -18.444 1.00 96.50 80 ASP A N 1
ATOM 613 C CA . ASP A 1 80 ? -1.545 -2.505 -19.832 1.00 96.50 80 ASP A CA 1
ATOM 614 C C . ASP A 1 80 ? -0.351 -3.230 -20.471 1.00 96.50 80 ASP A C 1
ATOM 616 O O . ASP A 1 80 ? -0.336 -3.511 -21.670 1.00 96.50 80 ASP A O 1
ATOM 620 N N . GLY A 1 81 ? 0.656 -3.544 -19.652 1.00 96.56 81 GLY A N 1
ATOM 621 C CA . GLY A 1 81 ? 1.843 -4.286 -20.041 1.00 96.56 81 GLY A CA 1
ATOM 622 C C . GLY A 1 81 ? 1.669 -5.796 -19.946 1.00 96.56 81 GLY A C 1
ATOM 623 O O . GLY A 1 81 ? 0.951 -6.324 -19.095 1.00 96.56 81 GLY A O 1
ATOM 624 N N . TYR A 1 82 ? 2.421 -6.509 -20.779 1.00 96.50 82 TYR A N 1
ATOM 625 C CA . TYR A 1 82 ? 2.483 -7.964 -20.773 1.00 96.50 82 TYR A CA 1
ATOM 626 C C . TYR A 1 82 ? 3.919 -8.434 -20.995 1.00 96.50 82 TYR A C 1
ATOM 628 O O . TYR A 1 82 ? 4.656 -7.858 -21.796 1.00 96.50 82 TYR A O 1
ATOM 636 N N . PHE A 1 83 ? 4.297 -9.516 -20.320 1.00 97.38 83 PHE A N 1
ATOM 637 C CA . PHE A 1 83 ? 5.579 -10.174 -20.518 1.00 97.38 83 PHE A CA 1
ATOM 638 C C . PHE A 1 83 ? 5.391 -11.682 -20.610 1.00 97.38 83 PHE A C 1
ATOM 640 O O . PHE A 1 83 ? 4.662 -12.291 -19.826 1.00 97.38 83 PHE A O 1
ATOM 647 N N . TRP A 1 84 ? 6.107 -12.285 -21.554 1.00 97.44 84 TRP A N 1
ATOM 648 C CA . TRP A 1 84 ? 6.114 -13.723 -21.746 1.00 97.44 84 TRP A CA 1
ATOM 649 C C . TRP A 1 84 ? 7.491 -14.206 -22.165 1.00 97.44 84 TRP A C 1
ATOM 651 O O . TRP A 1 84 ? 8.047 -13.743 -23.160 1.00 97.44 84 TRP A O 1
ATOM 661 N N . ALA A 1 85 ? 8.007 -15.173 -21.416 1.00 97.44 85 ALA A N 1
ATOM 662 C CA . ALA A 1 85 ? 9.232 -15.885 -21.725 1.00 97.44 85 ALA A CA 1
ATOM 663 C C . ALA A 1 85 ? 8.880 -17.365 -21.919 1.00 97.44 85 ALA A C 1
ATOM 665 O O . ALA A 1 85 ? 8.614 -18.068 -20.939 1.00 97.44 85 ALA A O 1
ATOM 666 N N . PRO A 1 86 ? 8.829 -17.858 -23.169 1.00 96.56 86 PRO A N 1
ATOM 667 C CA . PRO A 1 86 ? 8.589 -19.269 -23.424 1.00 96.56 86 PRO A CA 1
ATOM 668 C C . PRO A 1 86 ? 9.590 -20.130 -22.648 1.00 96.56 86 PRO A C 1
ATOM 670 O O . PRO A 1 86 ? 10.787 -19.871 -22.700 1.00 96.56 86 PRO A O 1
ATOM 673 N N . GLN A 1 87 ? 9.094 -21.173 -21.977 1.00 95.81 87 GLN A N 1
ATOM 674 C CA . GLN A 1 87 ? 9.888 -22.137 -21.197 1.00 95.81 87 GLN A CA 1
ATOM 675 C C . GLN A 1 87 ? 10.493 -21.603 -19.882 1.00 95.81 87 GLN A C 1
ATOM 677 O O . GLN A 1 87 ? 11.150 -22.376 -19.188 1.00 95.81 87 GLN A O 1
ATOM 682 N N . ASP A 1 88 ? 10.220 -20.354 -19.484 1.00 98.06 88 ASP A N 1
ATOM 683 C CA . ASP A 1 88 ? 10.670 -19.797 -18.200 1.00 98.06 88 ASP A CA 1
ATOM 684 C C . ASP A 1 88 ? 9.507 -19.197 -17.388 1.00 98.06 88 ASP A C 1
ATOM 686 O O . ASP A 1 88 ? 9.279 -17.987 -17.346 1.00 98.06 88 ASP A O 1
ATOM 690 N N . ASP A 1 89 ? 8.755 -20.073 -16.710 1.00 97.88 89 ASP A N 1
ATOM 691 C CA . ASP A 1 89 ? 7.654 -19.677 -15.816 1.00 97.88 89 ASP A CA 1
ATOM 692 C C . ASP A 1 89 ? 8.134 -18.803 -14.646 1.00 97.88 89 ASP A C 1
ATOM 694 O O . ASP A 1 89 ? 7.423 -17.903 -14.195 1.00 97.88 89 ASP A O 1
ATOM 698 N N . THR A 1 90 ? 9.361 -19.027 -14.167 1.00 98.38 90 THR A N 1
ATOM 699 C CA . THR A 1 90 ? 9.904 -18.264 -13.038 1.00 98.38 90 THR A CA 1
ATOM 700 C C . THR A 1 90 ? 10.097 -16.807 -13.430 1.00 98.38 90 THR A C 1
ATOM 702 O O . THR A 1 90 ? 9.687 -15.917 -12.683 1.00 98.38 90 THR A O 1
ATOM 705 N N . LEU A 1 91 ? 10.655 -16.554 -14.615 1.00 98.25 91 LEU A N 1
ATOM 706 C CA . LEU A 1 91 ? 10.848 -15.202 -15.127 1.00 98.25 91 LEU A CA 1
ATOM 707 C C . LEU A 1 91 ? 9.514 -14.496 -15.392 1.00 98.25 91 LEU A C 1
ATOM 709 O O . LEU A 1 91 ? 9.361 -13.327 -15.036 1.00 98.25 91 LEU A O 1
ATOM 713 N N . VAL A 1 92 ? 8.525 -15.209 -15.939 1.00 98.38 92 VAL A N 1
ATOM 714 C CA . VAL A 1 92 ? 7.170 -14.667 -16.131 1.00 98.38 92 VAL A CA 1
ATOM 715 C C . VAL A 1 92 ? 6.564 -14.253 -14.791 1.00 98.38 92 VAL A C 1
ATOM 717 O O . VAL A 1 92 ? 6.135 -13.112 -14.623 1.00 98.38 92 VAL A O 1
ATOM 720 N N . ARG A 1 93 ? 6.584 -15.138 -13.791 1.00 98.25 93 ARG A N 1
ATOM 721 C CA . ARG A 1 93 ? 6.043 -14.847 -12.456 1.00 98.25 93 ARG A CA 1
ATOM 722 C C . ARG A 1 93 ? 6.786 -13.718 -11.752 1.00 98.25 93 ARG A C 1
ATOM 724 O O . ARG A 1 93 ? 6.142 -12.910 -11.086 1.00 98.25 93 ARG A O 1
ATOM 731 N N . ALA A 1 94 ? 8.107 -13.646 -11.903 1.00 98.44 94 ALA A N 1
ATOM 732 C CA . ALA A 1 94 ? 8.913 -12.563 -11.350 1.00 98.44 94 ALA A CA 1
ATOM 733 C C . ALA A 1 94 ? 8.509 -11.206 -11.942 1.00 98.44 94 ALA A C 1
ATOM 735 O O . ALA A 1 94 ? 8.356 -10.243 -11.192 1.00 98.44 94 ALA A O 1
ATOM 736 N N . TRP A 1 95 ? 8.254 -11.141 -13.253 1.00 98.00 95 TRP A N 1
ATOM 737 C CA . TRP A 1 95 ? 7.790 -9.917 -13.905 1.00 98.00 95 TRP A CA 1
ATOM 738 C C . TRP A 1 95 ? 6.441 -9.449 -13.345 1.00 98.00 95 TRP A C 1
ATOM 740 O O . TRP A 1 95 ? 6.323 -8.314 -12.883 1.00 98.00 95 TRP A O 1
ATOM 750 N N . TYR A 1 96 ? 5.444 -10.340 -13.282 1.00 98.25 96 TYR A N 1
ATOM 751 C CA . TYR A 1 96 ? 4.123 -9.999 -12.738 1.00 98.25 96 TYR A CA 1
ATOM 752 C C . TYR A 1 96 ? 4.163 -9.634 -11.252 1.00 98.25 96 TYR A C 1
ATOM 754 O O . TYR A 1 96 ? 3.449 -8.726 -10.826 1.00 98.25 96 TYR A O 1
ATOM 762 N N . ALA A 1 97 ? 5.009 -10.301 -10.464 1.00 98.12 97 ALA A N 1
ATOM 763 C CA . ALA A 1 97 ? 5.232 -9.944 -9.067 1.00 98.12 97 ALA A CA 1
ATOM 764 C C . ALA A 1 97 ? 5.879 -8.556 -8.926 1.00 98.12 97 ALA A C 1
ATOM 766 O O . ALA A 1 97 ? 5.495 -7.796 -8.037 1.00 98.12 97 ALA A O 1
ATOM 767 N N . GLY A 1 98 ? 6.813 -8.198 -9.812 1.00 97.94 98 GLY A N 1
ATOM 768 C CA . GLY A 1 98 ? 7.422 -6.868 -9.862 1.00 97.94 98 GLY A CA 1
ATOM 769 C C . GLY A 1 98 ? 6.402 -5.776 -10.184 1.00 97.94 98 GLY A C 1
ATOM 770 O O . GLY A 1 98 ? 6.309 -4.791 -9.452 1.00 97.94 98 GLY A O 1
ATOM 771 N N . VAL A 1 99 ? 5.573 -5.986 -11.211 1.00 98.12 99 VAL A N 1
ATOM 772 C CA . VAL A 1 99 ? 4.498 -5.043 -11.569 1.00 98.12 99 VAL A CA 1
ATOM 773 C C . VAL A 1 99 ? 3.477 -4.911 -10.443 1.00 98.12 99 VAL A C 1
ATOM 775 O O . VAL A 1 99 ? 3.118 -3.794 -10.082 1.00 98.12 99 VAL A O 1
ATOM 778 N N . PHE A 1 100 ? 3.058 -6.022 -9.830 1.00 97.75 100 PHE A N 1
ATOM 779 C CA . PHE A 1 100 ? 2.158 -5.988 -8.675 1.00 97.75 100 PHE A CA 1
ATOM 780 C C . PHE A 1 100 ? 2.768 -5.222 -7.494 1.00 97.75 100 PHE A C 1
ATOM 782 O O . PHE A 1 100 ? 2.091 -4.411 -6.870 1.00 97.75 100 PHE A O 1
ATOM 789 N N . THR A 1 101 ? 4.060 -5.418 -7.218 1.00 97.81 101 THR A N 1
ATOM 790 C CA . THR A 1 101 ? 4.766 -4.677 -6.162 1.00 97.81 101 THR A CA 1
ATOM 791 C C . THR A 1 101 ? 4.714 -3.172 -6.431 1.00 97.81 101 THR A C 1
ATOM 793 O O . THR A 1 101 ? 4.273 -2.417 -5.564 1.00 97.81 101 THR A O 1
ATOM 796 N N . ALA A 1 102 ? 5.059 -2.742 -7.651 1.00 97.50 102 ALA A N 1
ATOM 797 C CA . ALA A 1 102 ? 4.973 -1.338 -8.053 1.00 97.50 102 ALA A CA 1
ATOM 798 C C . ALA A 1 102 ? 3.535 -0.796 -7.956 1.00 97.50 102 ALA A C 1
ATOM 800 O O . ALA A 1 102 ? 3.324 0.290 -7.426 1.00 97.50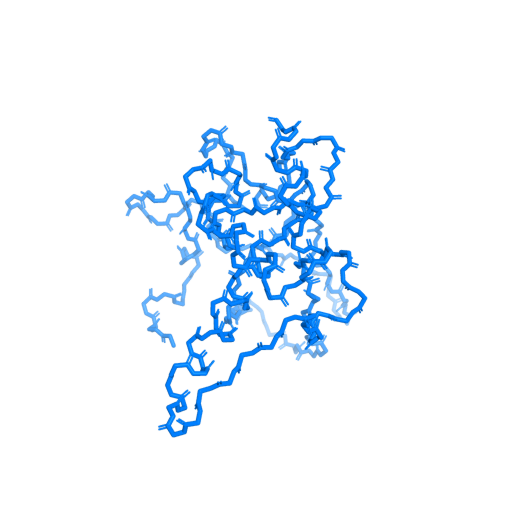 102 ALA A O 1
ATOM 801 N N . GLN A 1 103 ? 2.532 -1.570 -8.383 1.00 97.75 103 GLN A N 1
ATOM 802 C CA . GLN A 1 103 ? 1.122 -1.182 -8.301 1.00 97.75 103 GLN A CA 1
ATOM 803 C C . GLN A 1 103 ? 0.666 -0.937 -6.858 1.00 97.75 103 GLN A C 1
ATOM 805 O O . GLN A 1 103 ? 0.010 0.067 -6.579 1.00 97.75 103 GLN A O 1
ATOM 810 N N . THR A 1 104 ? 1.025 -1.826 -5.926 1.00 96.81 104 THR A N 1
ATOM 811 C CA . THR A 1 104 ? 0.645 -1.677 -4.509 1.00 96.81 104 THR A CA 1
ATOM 812 C C . THR A 1 104 ? 1.295 -0.471 -3.829 1.00 96.81 104 THR A C 1
ATOM 814 O O . THR A 1 104 ? 0.796 -0.001 -2.804 1.00 96.81 104 THR A O 1
ATOM 817 N N . ASN A 1 105 ? 2.376 0.048 -4.412 1.00 96.81 105 ASN A N 1
ATOM 818 C CA . ASN A 1 105 ? 3.067 1.246 -3.958 1.00 96.81 105 ASN A CA 1
ATOM 819 C C . ASN A 1 105 ? 2.475 2.546 -4.528 1.00 96.81 105 ASN A C 1
ATOM 821 O O . ASN A 1 105 ? 2.876 3.617 -4.084 1.00 96.81 105 ASN A O 1
ATOM 825 N N . ILE A 1 106 ? 1.512 2.492 -5.455 1.00 96.69 106 ILE A N 1
ATOM 826 C CA . ILE A 1 106 ? 0.813 3.689 -5.941 1.00 96.69 106 ILE A CA 1
ATOM 827 C C . ILE A 1 106 ? -0.264 4.071 -4.920 1.00 96.69 106 ILE A C 1
ATOM 829 O O . ILE A 1 106 ? -1.294 3.405 -4.811 1.00 96.69 106 ILE A O 1
ATOM 833 N N . GLY A 1 107 ? -0.025 5.122 -4.138 1.00 94.19 107 GLY A N 1
ATOM 834 C CA . GLY A 1 107 ? -0.886 5.543 -3.031 1.00 94.19 107 GLY A CA 1
ATOM 835 C C . GLY A 1 107 ? -1.650 6.851 -3.291 1.00 94.19 107 GLY A C 1
ATOM 836 O O . GLY A 1 107 ? -1.159 7.715 -4.018 1.00 94.19 107 GLY A O 1
ATOM 837 N N . PRO A 1 108 ? -2.831 7.054 -2.673 1.00 92.50 108 PRO A N 1
ATOM 838 C CA . PRO A 1 108 ? -3.498 8.358 -2.649 1.00 92.50 108 PRO A CA 1
ATOM 839 C C . PRO A 1 108 ? -2.697 9.418 -1.857 1.00 92.50 108 PRO A C 1
ATOM 841 O O . PRO A 1 108 ? -2.002 9.060 -0.899 1.00 92.50 108 PRO A O 1
ATOM 844 N N . PRO A 1 109 ? -2.854 10.722 -2.158 1.00 90.88 109 PRO A N 1
ATOM 845 C CA . PRO A 1 109 ? -1.984 11.788 -1.640 1.00 90.88 109 PRO A CA 1
ATOM 846 C C . PRO A 1 109 ? -2.044 11.999 -0.118 1.00 90.88 109 PRO A C 1
ATOM 848 O O . PRO A 1 109 ? -1.074 12.461 0.473 1.00 90.88 109 PRO A O 1
ATOM 851 N N . PHE A 1 110 ? -3.144 11.627 0.542 1.00 91.19 110 PHE A N 1
ATOM 852 C CA . PHE A 1 110 ? -3.342 11.826 1.987 1.00 91.19 110 PHE A CA 1
ATOM 853 C C . PHE A 1 110 ? -3.243 10.520 2.783 1.00 91.19 110 PHE A C 1
ATOM 855 O O . PHE A 1 110 ? -3.996 10.312 3.732 1.00 91.19 110 PHE A O 1
ATOM 862 N N . THR A 1 111 ? -2.368 9.606 2.351 1.00 90.62 111 THR A N 1
ATOM 863 C CA . THR A 1 111 ? -2.218 8.269 2.960 1.00 90.62 111 THR A CA 1
ATOM 864 C C . THR A 1 111 ? -0.795 7.953 3.430 1.00 90.62 111 THR A C 1
ATOM 866 O O . THR A 1 111 ? -0.430 6.782 3.586 1.00 90.62 111 THR A O 1
ATOM 869 N N . SER A 1 112 ?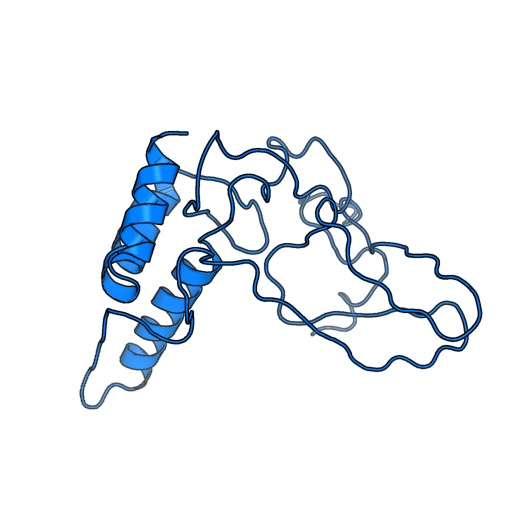 0.035 8.981 3.616 1.00 90.00 112 SER A N 1
ATOM 870 C CA . SER A 1 112 ? 1.435 8.827 4.022 1.00 90.00 112 SER A CA 1
ATOM 871 C C . SER A 1 112 ? 1.619 8.841 5.531 1.00 90.00 112 SER A C 1
ATOM 873 O O . SER A 1 112 ? 0.727 9.232 6.290 1.00 90.00 112 SER A O 1
ATOM 875 N N . ARG A 1 113 ? 2.802 8.414 5.970 1.00 87.88 113 ARG A N 1
ATOM 876 C CA . ARG A 1 113 ? 3.270 8.620 7.337 1.00 87.88 113 ARG A 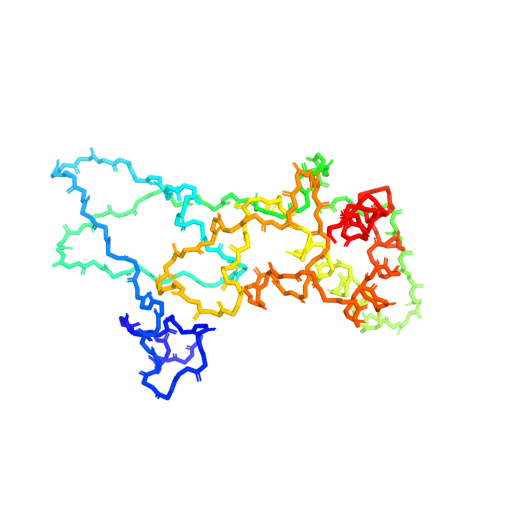CA 1
ATOM 877 C C . ARG A 1 113 ? 3.882 10.005 7.493 1.00 87.88 113 ARG A C 1
ATOM 879 O O . ARG A 1 113 ? 4.477 10.564 6.581 1.00 87.88 113 ARG A O 1
ATOM 886 N N . PHE A 1 114 ? 3.796 10.536 8.705 1.00 86.88 114 PHE A N 1
ATOM 887 C CA . PHE A 1 114 ? 4.543 11.737 9.060 1.00 86.88 114 PHE A CA 1
ATOM 888 C C . PHE A 1 114 ? 6.032 11.389 9.083 1.00 86.88 114 PHE A C 1
ATOM 890 O O . PHE A 1 114 ? 6.420 10.508 9.848 1.00 86.88 114 PHE A O 1
ATOM 897 N N . LEU A 1 115 ? 6.833 12.046 8.238 1.00 84.12 115 LEU A N 1
ATOM 898 C CA . LEU A 1 115 ? 8.286 11.880 8.185 1.00 84.12 115 LEU A CA 1
ATOM 899 C C . LEU A 1 115 ? 9.017 13.151 8.671 1.00 84.12 115 LEU A C 1
ATOM 901 O O . LEU A 1 115 ? 8.622 14.250 8.279 1.00 84.12 115 LEU A O 1
ATOM 905 N N . PRO A 1 116 ? 10.078 13.025 9.506 1.00 82.12 116 PRO A N 1
ATOM 906 C CA . PRO A 1 116 ? 10.476 11.800 10.217 1.00 82.12 116 PRO A CA 1
ATOM 907 C C . PRO A 1 116 ? 9.321 11.275 11.087 1.00 82.12 116 PRO A C 1
ATOM 909 O O . PRO A 1 116 ? 8.377 12.016 11.329 1.00 82.12 116 PRO A O 1
ATOM 912 N N . GLN A 1 117 ? 9.353 10.002 11.497 1.00 76.81 117 GLN A N 1
ATOM 913 C CA . GLN A 1 117 ? 8.257 9.328 12.217 1.00 76.81 117 GLN A CA 1
ATOM 914 C C . GLN A 1 117 ? 7.983 10.025 13.565 1.00 76.81 117 GLN A C 1
ATOM 916 O O . GLN A 1 117 ? 8.543 9.667 14.600 1.00 76.81 117 GLN A O 1
ATOM 921 N N . VAL A 1 118 ? 7.162 11.080 13.534 1.00 79.12 118 VAL A N 1
ATOM 922 C CA . VAL A 1 118 ? 6.879 11.982 14.670 1.00 79.12 118 VAL A CA 1
ATOM 923 C C . VAL A 1 118 ? 5.500 11.764 15.281 1.00 79.12 118 VAL A C 1
ATOM 925 O O . VAL A 1 118 ? 5.205 12.336 16.326 1.00 79.12 118 VAL A O 1
ATOM 928 N N . LYS A 1 119 ? 4.646 10.964 14.635 1.00 84.25 119 LYS A N 1
ATOM 929 C CA . LYS A 1 119 ? 3.334 10.580 15.162 1.00 84.25 119 LYS A CA 1
ATOM 930 C C . LYS A 1 119 ? 3.266 9.071 15.311 1.00 84.25 119 LYS A C 1
ATOM 932 O O . LYS A 1 119 ? 3.459 8.346 14.334 1.00 84.25 119 LYS A O 1
ATOM 937 N N . ASP A 1 120 ? 2.978 8.643 16.530 1.00 82.00 120 ASP A N 1
ATOM 938 C CA . ASP A 1 120 ? 2.791 7.253 16.905 1.00 82.00 120 ASP A CA 1
ATOM 939 C C . ASP A 1 120 ? 1.435 6.708 16.437 1.00 82.00 120 ASP A C 1
ATOM 941 O O . ASP A 1 120 ? 0.517 7.436 16.033 1.00 82.00 120 ASP A O 1
ATOM 945 N N . GLY A 1 121 ? 1.308 5.383 16.475 1.00 84.94 121 GLY A N 1
ATOM 946 C CA . GLY A 1 121 ? 0.067 4.714 16.123 1.00 84.94 121 GLY A CA 1
ATOM 947 C C . GLY A 1 121 ? -0.244 4.674 14.626 1.00 84.94 121 GLY A C 1
ATOM 948 O O . GLY A 1 121 ? 0.576 4.878 13.731 1.00 84.94 121 GLY A O 1
ATOM 949 N N . TRP A 1 122 ? -1.512 4.394 14.342 1.00 87.50 122 TRP A N 1
ATOM 950 C CA . TRP A 1 122 ? -2.051 4.314 12.989 1.00 87.50 122 TRP A CA 1
ATOM 951 C C . TRP A 1 122 ? -2.360 5.730 12.484 1.00 87.50 122 TRP A C 1
ATOM 953 O O . TRP A 1 122 ? -3.521 6.121 12.445 1.00 87.50 122 TRP A O 1
ATOM 963 N N . ALA A 1 123 ? -1.326 6.527 12.206 1.00 86.62 123 ALA A N 1
ATOM 964 C CA . ALA A 1 123 ? -1.426 7.914 11.736 1.00 86.62 123 ALA A CA 1
ATOM 965 C C . ALA A 1 123 ? -0.928 8.043 10.284 1.00 86.62 123 ALA A C 1
ATOM 967 O O . ALA A 1 123 ? 0.095 8.672 10.009 1.00 86.62 123 ALA A O 1
ATOM 968 N N . TYR A 1 124 ? -1.650 7.412 9.356 1.00 85.12 124 TYR A N 1
ATOM 969 C CA . TYR A 1 124 ? -1.313 7.356 7.926 1.00 85.12 124 TYR A CA 1
ATOM 970 C C . TYR A 1 124 ? -2.098 8.398 7.128 1.00 85.12 124 TYR A C 1
ATOM 972 O O . TYR A 1 124 ? -2.690 8.093 6.100 1.00 85.12 124 TYR A O 1
ATOM 980 N N . ASN A 1 125 ? -2.163 9.620 7.643 1.00 88.81 125 ASN A N 1
ATOM 981 C CA . ASN A 1 125 ? -2.887 10.731 7.029 1.00 88.81 125 ASN A CA 1
ATOM 982 C C . ASN A 1 125 ? -2.000 11.960 6.805 1.00 88.81 125 ASN A C 1
ATOM 984 O O . ASN A 1 125 ? -2.499 13.086 6.754 1.00 88.81 125 ASN A O 1
ATOM 988 N N . ALA A 1 126 ? -0.684 11.763 6.707 1.00 89.88 126 ALA A N 1
ATOM 989 C CA . ALA A 1 126 ? 0.203 12.813 6.238 1.00 89.88 126 ALA A CA 1
ATOM 990 C C . ALA A 1 126 ? -0.046 13.080 4.747 1.00 89.88 126 ALA A C 1
ATOM 992 O O . ALA A 1 126 ? -0.375 12.171 3.977 1.00 89.88 126 ALA A O 1
ATOM 993 N N . SER A 1 127 ? 0.122 14.343 4.364 1.00 90.12 127 SER A N 1
ATOM 994 C CA . SER A 1 127 ? 0.070 14.777 2.972 1.00 90.12 127 SER A CA 1
ATOM 995 C C . SER A 1 127 ? 1.388 14.444 2.283 1.00 90.12 127 SER A C 1
ATOM 997 O O . SER A 1 127 ? 2.445 14.768 2.819 1.00 90.12 127 SER A O 1
ATOM 999 N N . LEU A 1 128 ? 1.322 13.837 1.102 1.00 85.12 128 LEU A N 1
ATOM 1000 C CA . LEU A 1 128 ? 2.469 13.645 0.207 1.00 85.12 128 LEU A CA 1
ATOM 1001 C C . LEU A 1 128 ? 2.666 14.809 -0.768 1.00 85.12 128 LEU A C 1
ATOM 1003 O O . LEU A 1 128 ? 3.703 14.906 -1.400 1.00 85.12 128 LEU A O 1
ATOM 1007 N N . GLY A 1 129 ? 1.663 15.671 -0.898 1.00 80.81 129 GLY A N 1
ATOM 1008 C CA . GLY A 1 129 ? 1.626 16.801 -1.819 1.00 80.81 129 GLY A CA 1
ATOM 1009 C C . GLY A 1 129 ? 0.201 17.337 -1.900 1.00 80.81 129 GLY A C 1
ATOM 1010 O O . GLY A 1 129 ? -0.610 17.047 -1.017 1.00 80.81 129 GLY A O 1
ATOM 1011 N N . VAL A 1 130 ? -0.108 18.115 -2.935 1.00 79.31 130 VAL A N 1
ATOM 1012 C CA . VAL A 1 130 ? -1.450 18.696 -3.139 1.00 79.31 130 VAL A CA 1
ATOM 1013 C C . VAL A 1 130 ? -2.379 17.810 -3.978 1.00 79.31 130 VAL A C 1
ATOM 1015 O O . VAL A 1 130 ? -3.593 17.862 -3.793 1.00 79.31 130 VAL A O 1
ATOM 1018 N N . GLU A 1 131 ? -1.821 16.967 -4.851 1.00 88.06 131 GLU A N 1
ATOM 1019 C CA . GLU A 1 131 ? -2.541 16.101 -5.798 1.00 88.06 131 GLU A CA 1
ATOM 1020 C C . GLU A 1 131 ? -1.902 14.703 -5.859 1.00 88.06 131 GLU A C 1
ATOM 1022 O O . GLU A 1 131 ? -0.832 14.493 -5.305 1.00 88.06 131 GLU A O 1
ATOM 1027 N N . GLY A 1 132 ? -2.553 13.721 -6.483 1.00 89.81 132 GLY A N 1
ATOM 1028 C CA . GLY A 1 132 ? -2.038 12.354 -6.623 1.00 89.81 132 GLY A CA 1
ATOM 1029 C C . GLY A 1 132 ? -2.917 11.514 -7.557 1.00 89.81 132 GLY A C 1
ATOM 1030 O O . GLY A 1 132 ? -3.892 12.046 -8.089 1.00 89.81 132 GLY A O 1
ATOM 1031 N N . PRO A 1 133 ? -2.646 10.205 -7.720 1.00 94.44 133 PRO A N 1
ATOM 1032 C CA . PRO A 1 133 ? -1.845 9.330 -6.851 1.00 94.44 133 PRO A CA 1
ATOM 1033 C C . PRO A 1 133 ? -0.337 9.390 -7.089 1.00 94.44 133 PRO A C 1
ATOM 1035 O O . PRO A 1 133 ? 0.105 9.873 -8.117 1.00 94.44 133 PRO A O 1
ATOM 1038 N N . MET A 1 134 ? 0.452 8.848 -6.160 1.00 95.31 134 MET A N 1
ATOM 1039 C CA . MET A 1 134 ? 1.917 8.895 -6.218 1.00 95.31 134 MET A CA 1
ATOM 1040 C C . MET A 1 134 ? 2.553 7.524 -6.035 1.00 95.31 134 MET A C 1
ATOM 1042 O O . MET A 1 134 ? 2.064 6.710 -5.251 1.00 95.31 134 MET A O 1
ATOM 1046 N N . MET A 1 135 ? 3.676 7.299 -6.714 1.00 96.19 135 MET A N 1
ATOM 1047 C CA . MET A 1 135 ? 4.548 6.154 -6.463 1.00 96.19 135 MET A CA 1
ATOM 1048 C C . MET A 1 135 ? 5.318 6.334 -5.151 1.00 96.19 135 MET A C 1
ATOM 1050 O O . MET A 1 135 ? 6.038 7.316 -4.976 1.00 96.19 135 MET A O 1
ATOM 1054 N N . LEU A 1 136 ? 5.196 5.359 -4.253 1.00 95.56 136 LEU A N 1
ATOM 1055 C CA . LEU A 1 136 ? 5.845 5.349 -2.942 1.00 95.56 136 LEU A CA 1
ATOM 1056 C C . LEU A 1 136 ? 6.948 4.282 -2.869 1.00 95.56 136 LEU A C 1
ATOM 1058 O O . LEU A 1 136 ? 6.991 3.345 -3.666 1.00 95.56 136 LEU A O 1
ATOM 1062 N N . ASP A 1 137 ? 7.814 4.390 -1.868 1.00 94.44 137 ASP A N 1
ATOM 1063 C CA . ASP A 1 137 ? 8.843 3.393 -1.545 1.00 94.44 137 ASP A CA 1
ATOM 1064 C C . ASP A 1 137 ? 8.260 2.022 -1.179 1.00 94.44 137 ASP A C 1
ATOM 1066 O O . ASP A 1 137 ? 8.741 0.974 -1.615 1.00 94.44 137 ASP A O 1
ATOM 1070 N N . GLY A 1 138 ? 7.184 2.010 -0.393 1.00 93.81 138 GLY A N 1
ATOM 1071 C CA . GLY A 1 138 ? 6.621 0.775 0.127 1.00 93.81 138 GLY A CA 1
ATOM 1072 C C . GLY A 1 138 ? 5.169 0.901 0.556 1.00 93.81 138 GLY A C 1
ATOM 1073 O O . GLY A 1 138 ? 4.781 1.825 1.267 1.00 93.81 138 GLY A O 1
ATOM 1074 N N . ALA A 1 139 ? 4.364 -0.099 0.195 1.00 93.00 139 ALA A N 1
ATOM 1075 C CA . ALA A 1 139 ? 2.936 -0.135 0.482 1.00 93.00 139 ALA A CA 1
ATOM 1076 C C . ALA A 1 139 ? 2.636 -0.116 1.986 1.00 93.00 139 ALA A C 1
ATOM 1078 O O . ALA A 1 139 ? 1.663 0.516 2.400 1.00 93.00 139 ALA A O 1
ATO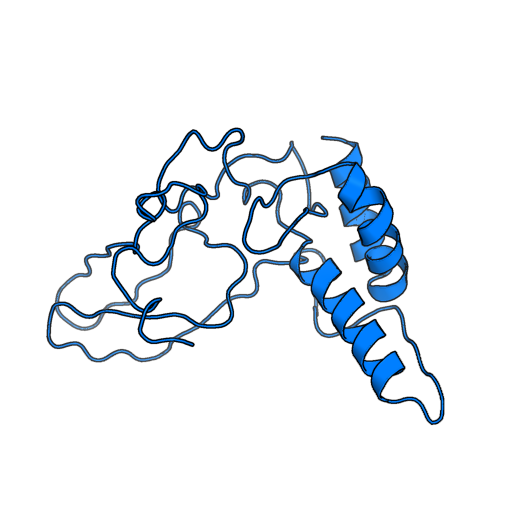M 1079 N N . LYS A 1 140 ? 3.442 -0.805 2.810 1.00 88.94 140 LYS A N 1
ATOM 1080 C CA . LYS A 1 140 ? 3.303 -0.809 4.279 1.00 88.94 140 LYS A CA 1
ATOM 1081 C C . LYS A 1 140 ? 3.964 0.416 4.917 1.00 88.94 140 LYS A C 1
ATOM 1083 O O . LYS A 1 140 ? 3.318 1.105 5.697 1.00 88.94 140 LYS A O 1
ATOM 1088 N N . ARG A 1 141 ? 5.246 0.639 4.615 1.00 85.56 141 ARG A N 1
ATOM 1089 C CA . ARG A 1 141 ? 6.149 1.629 5.224 1.00 85.56 141 ARG A CA 1
ATOM 1090 C C . ARG A 1 141 ? 7.282 1.933 4.224 1.00 85.56 141 ARG A C 1
ATOM 1092 O O . ARG A 1 141 ? 7.713 0.987 3.571 1.00 85.56 141 ARG A O 1
ATOM 1099 N N . ASP A 1 142 ? 7.802 3.158 4.133 1.00 87.25 142 ASP A N 1
ATOM 1100 C CA . ASP A 1 142 ? 7.391 4.389 4.843 1.00 87.25 142 ASP A CA 1
ATOM 1101 C C . ASP A 1 142 ? 6.159 5.059 4.232 1.00 87.25 142 ASP A C 1
ATOM 1103 O O . ASP A 1 142 ? 5.555 5.911 4.885 1.00 87.25 142 ASP A O 1
ATOM 1107 N N . ARG A 1 143 ? 5.732 4.602 3.048 1.00 91.56 143 ARG A N 1
ATOM 1108 C CA . ARG A 1 143 ? 4.667 5.215 2.243 1.00 91.56 143 ARG A CA 1
ATOM 1109 C C . ARG A 1 143 ? 5.009 6.655 1.889 1.00 91.56 143 ARG A C 1
ATOM 1111 O O . ARG A 1 143 ? 4.172 7.546 2.009 1.00 91.56 143 ARG A O 1
ATOM 1118 N N . ALA A 1 144 ? 6.243 6.863 1.461 1.00 92.25 144 ALA A N 1
ATOM 1119 C CA . ALA A 1 144 ? 6.783 8.155 1.088 1.00 92.25 144 ALA A CA 1
ATOM 1120 C C . ALA A 1 144 ? 7.411 8.107 -0.300 1.00 92.25 144 ALA A C 1
ATOM 1122 O O . ALA A 1 144 ? 7.791 7.048 -0.798 1.00 92.25 144 ALA A O 1
ATOM 1123 N N . VAL A 1 145 ? 7.532 9.278 -0.912 1.00 93.75 145 VAL A N 1
ATOM 1124 C CA . VAL A 1 145 ? 8.261 9.425 -2.164 1.00 93.75 145 VAL A CA 1
ATOM 1125 C C . VAL A 1 145 ? 9.754 9.470 -1.855 1.00 93.75 145 VAL A C 1
ATOM 1127 O O . VAL A 1 145 ? 10.227 10.368 -1.160 1.00 93.75 145 VAL A O 1
ATOM 1130 N N . TRP A 1 146 ? 10.500 8.506 -2.390 1.00 93.44 146 TRP A N 1
ATOM 1131 C CA . TRP A 1 146 ? 11.956 8.471 -2.309 1.00 93.44 146 TRP A CA 1
ATOM 1132 C C . TRP A 1 146 ? 12.551 8.502 -3.724 1.00 93.44 146 TRP A C 1
ATOM 1134 O O . TRP A 1 146 ? 12.259 7.612 -4.524 1.00 93.44 146 TRP A O 1
ATOM 1144 N N . PRO A 1 147 ? 13.399 9.495 -4.068 1.00 92.12 147 PRO A N 1
ATOM 1145 C CA . PRO A 1 147 ? 13.916 9.641 -5.433 1.00 92.12 147 PRO A CA 1
ATOM 1146 C C . PRO A 1 147 ? 14.698 8.427 -5.951 1.00 92.12 147 PRO A C 1
ATOM 1148 O O . PRO A 1 147 ? 14.644 8.118 -7.141 1.00 92.12 147 PRO A O 1
ATOM 1151 N N . GLY A 1 148 ? 15.415 7.726 -5.065 1.00 93.75 148 GLY A N 1
ATOM 1152 C CA . GLY A 1 148 ? 16.135 6.501 -5.421 1.00 93.75 148 GLY A CA 1
ATOM 1153 C C . GLY A 1 148 ? 15.187 5.388 -5.872 1.00 93.75 148 GLY A C 1
ATOM 1154 O O . GLY A 1 148 ? 15.408 4.767 -6.912 1.00 93.75 148 GLY A O 1
ATOM 1155 N N . ASP A 1 149 ? 14.101 5.189 -5.128 1.00 95.62 149 ASP A N 1
ATOM 1156 C CA . ASP A 1 149 ? 13.061 4.204 -5.408 1.00 95.62 149 ASP A CA 1
ATOM 1157 C C . ASP A 1 149 ? 12.297 4.547 -6.689 1.00 95.62 149 ASP A C 1
ATOM 1159 O O . ASP A 1 149 ? 12.084 3.667 -7.523 1.00 95.62 149 ASP A O 1
ATOM 1163 N N . LEU A 1 150 ? 11.966 5.827 -6.909 1.00 93.56 150 LEU A N 1
ATOM 1164 C CA . LEU A 1 150 ? 11.307 6.291 -8.137 1.00 93.56 150 LEU A CA 1
ATOM 1165 C C . LEU A 1 150 ? 12.076 5.893 -9.402 1.00 93.56 150 LEU A C 1
ATOM 1167 O O . LEU A 1 150 ? 11.466 5.435 -10.370 1.00 93.56 150 LEU A O 1
ATOM 1171 N N . GLY A 1 151 ? 13.407 6.017 -9.392 1.00 89.56 151 GLY A N 1
ATOM 1172 C CA . GLY A 1 151 ? 14.251 5.676 -10.542 1.00 89.56 151 GLY A CA 1
ATOM 1173 C C . GLY A 1 151 ? 14.177 4.199 -10.952 1.00 89.56 151 GLY A C 1
ATOM 1174 O O . GLY A 1 151 ? 14.351 3.873 -12.127 1.00 89.56 151 GLY A O 1
ATOM 1175 N N . VAL A 1 152 ? 13.875 3.304 -10.008 1.00 93.00 152 VAL A N 1
ATOM 1176 C CA . VAL A 1 152 ? 13.768 1.855 -10.247 1.00 93.00 152 VAL A CA 1
ATOM 1177 C C . VAL A 1 152 ? 12.309 1.440 -10.453 1.00 93.00 152 VAL A C 1
ATOM 1179 O O . VAL A 1 152 ? 11.962 0.799 -11.451 1.00 93.00 152 VAL A O 1
ATOM 1182 N N . ALA A 1 153 ? 11.432 1.823 -9.525 1.00 95.69 153 ALA A N 1
ATOM 1183 C CA . ALA A 1 153 ? 10.027 1.436 -9.518 1.00 95.69 153 ALA A CA 1
ATOM 1184 C C . ALA A 1 153 ? 9.230 2.114 -10.639 1.00 95.69 153 ALA A C 1
ATOM 1186 O O . ALA A 1 153 ? 8.335 1.488 -11.203 1.00 95.69 153 ALA A O 1
ATOM 1187 N N . GLY A 1 154 ? 9.576 3.347 -11.021 1.00 94.81 154 GLY A N 1
ATOM 1188 C CA . GLY A 1 154 ? 8.841 4.099 -12.039 1.00 94.81 154 GLY A CA 1
ATOM 1189 C C . GLY A 1 154 ? 8.870 3.457 -13.417 1.00 94.81 154 GLY A C 1
ATOM 1190 O O . GLY A 1 154 ? 7.831 3.345 -14.065 1.00 94.81 154 GLY A O 1
ATOM 1191 N N . THR A 1 155 ? 10.023 2.928 -13.832 1.00 94.94 155 THR A N 1
ATOM 1192 C CA . THR A 1 155 ? 10.126 2.181 -15.096 1.00 94.94 155 THR A CA 1
ATOM 1193 C C . THR A 1 155 ? 9.268 0.916 -15.059 1.00 94.94 155 THR A C 1
ATOM 1195 O O . THR A 1 155 ? 8.560 0.618 -16.019 1.00 94.94 155 THR A O 1
ATOM 1198 N N . THR A 1 156 ? 9.277 0.195 -13.934 1.00 97.12 156 THR A N 1
ATOM 1199 C CA . THR A 1 156 ? 8.447 -1.006 -13.742 1.00 97.12 156 THR A CA 1
ATOM 1200 C C . THR A 1 156 ? 6.957 -0.666 -13.803 1.00 97.12 156 THR A C 1
ATOM 1202 O O . THR A 1 156 ? 6.194 -1.349 -14.485 1.00 97.12 156 THR A O 1
ATOM 1205 N N . ALA A 1 157 ? 6.547 0.416 -13.139 1.00 97.19 157 ALA A N 1
ATOM 1206 C CA . ALA A 1 157 ? 5.168 0.882 -13.131 1.00 97.19 157 ALA A CA 1
ATOM 1207 C C . ALA A 1 157 ? 4.705 1.313 -14.522 1.00 97.19 157 ALA A C 1
ATOM 1209 O O . ALA A 1 157 ? 3.631 0.905 -14.945 1.00 97.19 157 ALA A O 1
ATOM 1210 N N . TYR A 1 158 ? 5.515 2.072 -15.261 1.00 96.56 158 TYR A N 1
ATOM 1211 C CA . TYR A 1 158 ? 5.184 2.457 -16.632 1.00 96.56 158 TYR A CA 1
ATOM 1212 C C . TYR A 1 158 ? 5.044 1.238 -17.553 1.00 96.56 158 TYR A C 1
ATOM 1214 O O . TYR A 1 158 ? 4.038 1.102 -18.245 1.00 96.56 158 TYR A O 1
ATOM 1222 N N . LEU A 1 159 ? 6.016 0.318 -17.531 1.00 97.19 159 LEU A N 1
ATOM 1223 C CA . LEU A 1 159 ? 5.999 -0.863 -18.399 1.00 97.19 159 LEU A CA 1
ATOM 1224 C C . LEU A 1 159 ? 4.848 -1.823 -18.086 1.00 97.19 159 LEU A C 1
ATOM 1226 O O . LEU A 1 159 ? 4.368 -2.490 -18.996 1.00 97.19 159 LEU A O 1
ATOM 1230 N N . GLY A 1 160 ? 4.434 -1.927 -16.821 1.00 97.38 160 GLY A N 1
ATOM 1231 C CA . GLY A 1 160 ? 3.362 -2.828 -16.402 1.00 97.38 160 GLY A CA 1
ATOM 1232 C C . GLY A 1 160 ? 1.966 -2.205 -16.417 1.00 97.38 160 GLY A C 1
ATOM 1233 O O . GLY A 1 160 ? 1.002 -2.862 -16.800 1.00 97.38 160 GLY A O 1
ATOM 1234 N N . LEU A 1 161 ? 1.841 -0.946 -16.002 1.00 97.69 161 LEU A N 1
ATOM 1235 C CA . LEU A 1 161 ? 0.564 -0.285 -15.696 1.00 97.69 161 LEU A CA 1
ATOM 1236 C C . LEU A 1 161 ? 0.234 0.868 -16.653 1.00 97.69 161 LEU A C 1
ATOM 1238 O O . LEU A 1 161 ? -0.788 1.525 -16.468 1.00 97.69 161 LEU A O 1
ATOM 1242 N N . GLY A 1 162 ? 1.107 1.154 -17.624 1.00 96.50 162 GLY A N 1
ATOM 1243 C CA . GLY A 1 162 ? 0.876 2.155 -18.659 1.00 96.50 162 GLY A CA 1
ATOM 1244 C C . GLY A 1 162 ? 0.582 3.540 -18.087 1.00 96.50 162 GLY A C 1
ATOM 1245 O O . GLY A 1 162 ? 1.399 4.112 -17.357 1.00 96.50 162 GLY A O 1
ATOM 1246 N N . ALA A 1 163 ? -0.589 4.082 -18.428 1.00 96.06 163 ALA A N 1
ATOM 1247 C CA . ALA A 1 163 ? -0.978 5.447 -18.069 1.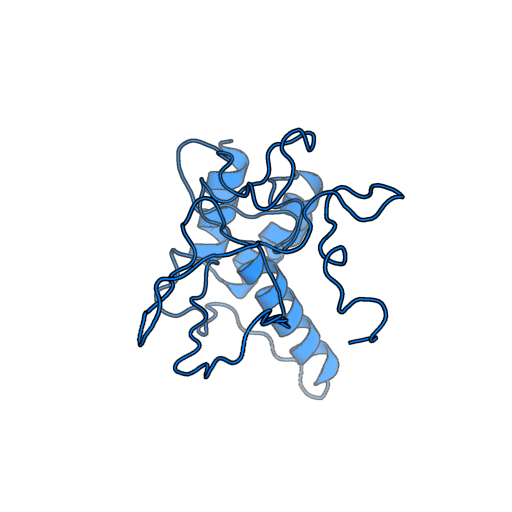00 96.06 163 ALA A CA 1
ATOM 1248 C C . ALA A 1 163 ? -1.028 5.670 -16.549 1.00 96.06 163 ALA A C 1
ATOM 1250 O O . ALA A 1 163 ? -0.545 6.695 -16.073 1.00 96.06 163 ALA A O 1
ATOM 1251 N N . ALA A 1 164 ? -1.531 4.695 -15.785 1.00 96.38 164 ALA A N 1
ATOM 1252 C CA . ALA A 1 164 ? -1.596 4.794 -14.325 1.00 96.38 164 ALA A CA 1
ATOM 1253 C C . ALA A 1 164 ? -0.198 4.786 -13.685 1.00 96.38 164 ALA A C 1
ATOM 1255 O O . ALA A 1 164 ? 0.065 5.507 -12.723 1.00 96.38 164 ALA A O 1
ATOM 1256 N N . GLY A 1 165 ? 0.725 3.999 -14.251 1.00 97.00 165 GLY A N 1
ATOM 1257 C CA . GLY A 1 165 ? 2.123 4.008 -13.834 1.00 97.00 165 GLY A CA 1
ATOM 1258 C C . GLY A 1 165 ? 2.777 5.365 -14.088 1.00 97.00 165 GLY A C 1
ATOM 1259 O O . GLY A 1 165 ? 3.392 5.922 -13.181 1.00 97.00 165 GLY A O 1
ATOM 1260 N N . LEU A 1 166 ? 2.598 5.928 -15.286 1.00 96.12 166 LEU A N 1
ATOM 1261 C CA . LEU A 1 166 ? 3.162 7.230 -15.652 1.00 96.12 166 LEU A CA 1
ATOM 1262 C C . LEU A 1 166 ? 2.603 8.377 -14.795 1.00 96.12 166 LEU A C 1
ATOM 1264 O O . LEU A 1 166 ? 3.375 9.199 -14.309 1.00 96.12 166 LEU A O 1
ATOM 1268 N N . GLU A 1 167 ? 1.287 8.402 -14.572 1.00 96.25 167 GLU A N 1
ATOM 1269 C CA . GLU A 1 167 ? 0.612 9.374 -13.702 1.00 96.25 167 GLU A CA 1
ATOM 1270 C C . GLU A 1 167 ? 1.200 9.358 -12.285 1.00 96.25 167 GLU A C 1
ATOM 1272 O O . GLU A 1 167 ? 1.535 10.407 -11.737 1.00 96.25 167 GLU A O 1
ATOM 1277 N N . SER A 1 168 ? 1.403 8.164 -11.716 1.00 96.06 168 SER A N 1
ATOM 1278 C CA . SER A 1 168 ? 1.949 8.028 -10.362 1.00 96.06 168 SER A CA 1
ATOM 1279 C C . SER A 1 168 ? 3.358 8.609 -10.207 1.00 96.06 168 SER A C 1
ATOM 1281 O O . SER A 1 168 ? 3.723 9.069 -9.125 1.00 96.06 168 SER A O 1
ATOM 1283 N N . ILE A 1 169 ? 4.150 8.595 -11.283 1.00 95.75 169 ILE A N 1
ATOM 1284 C CA . ILE A 1 169 ? 5.496 9.172 -11.311 1.00 95.75 169 ILE A CA 1
ATOM 1285 C C . ILE A 1 169 ? 5.434 10.674 -11.535 1.00 95.75 169 ILE A C 1
ATOM 1287 O O . ILE A 1 169 ? 6.151 11.394 -10.849 1.00 95.75 169 ILE A O 1
ATOM 1291 N N . TYR A 1 170 ? 4.558 11.143 -12.429 1.00 95.06 170 TYR A N 1
ATOM 1292 C CA . TYR A 1 170 ? 4.320 12.570 -12.646 1.00 95.06 170 TYR A CA 1
ATOM 1293 C C . TYR A 1 170 ? 3.992 13.283 -11.332 1.00 95.06 170 TYR A C 1
ATOM 1295 O O . TYR A 1 170 ? 4.659 14.246 -10.974 1.00 95.06 170 TYR A O 1
ATOM 1303 N N . TYR A 1 171 ? 3.043 12.769 -10.551 1.00 95.25 171 TYR A N 1
ATOM 1304 C CA . TYR A 1 171 ? 2.714 13.403 -9.276 1.00 95.25 171 TYR A CA 1
ATOM 1305 C C . TYR A 1 171 ? 3.818 13.271 -8.231 1.00 95.25 171 TYR A C 1
ATOM 1307 O O . TYR A 1 171 ? 3.984 14.177 -7.425 1.00 95.25 171 TYR A O 1
ATOM 1315 N N . ALA A 1 172 ? 4.585 12.177 -8.239 1.00 93.75 172 ALA A N 1
ATOM 1316 C CA . ALA A 1 172 ? 5.676 11.987 -7.289 1.00 93.75 172 ALA A CA 1
ATOM 1317 C C . ALA A 1 172 ? 6.864 12.940 -7.523 1.00 93.75 172 ALA A C 1
ATOM 1319 O O . ALA A 1 172 ? 7.621 13.190 -6.593 1.00 93.75 172 ALA A O 1
ATOM 1320 N N . ILE A 1 173 ? 7.057 13.471 -8.735 1.00 92.12 173 ILE A N 1
ATOM 1321 C CA . ILE A 1 173 ? 8.131 14.443 -9.015 1.00 92.12 173 ILE A CA 1
ATOM 1322 C C . ILE A 1 173 ? 7.711 15.904 -8.784 1.00 92.12 173 ILE A C 1
ATOM 1324 O O . ILE A 1 173 ? 8.576 16.774 -8.752 1.00 92.12 173 ILE A O 1
ATOM 1328 N N . GLU A 1 174 ? 6.414 16.165 -8.607 1.00 87.06 174 GLU A N 1
ATOM 1329 C CA . GLU A 1 174 ? 5.843 17.498 -8.348 1.00 87.06 174 GLU A CA 1
ATOM 1330 C C . GLU A 1 174 ? 5.695 17.810 -6.838 1.00 87.06 174 GLU A C 1
ATOM 1332 O O . GLU A 1 174 ? 5.150 18.854 -6.474 1.00 87.06 174 GLU A O 1
ATOM 1337 N N . THR A 1 175 ? 6.138 16.904 -5.952 1.00 71.25 175 THR A N 1
ATOM 1338 C CA . THR A 1 175 ? 6.021 17.026 -4.482 1.00 71.25 175 THR A CA 1
ATOM 1339 C C . THR A 1 175 ? 7.128 17.832 -3.826 1.00 71.25 175 THR A C 1
ATOM 1341 O O . THR A 1 175 ? 8.305 17.595 -4.185 1.00 71.25 175 THR A O 1
#

Sequence (175 aa):
ESPAFVRAISDDTGAVHTQDYDKQLNVTVAAGTTAYKMPTERFRGGFKYVTIVAYEAVTISDIVCHLGYSPSQQDPSKYDGYFWAPQDDTLVRAWYAGVFTAQTNIGPPFTSRFLPQVKDGWAYNASLGVEGPMMLDGAKRDRAVWPGDLGVAGTTAYLGLGAAGLESIYYAIET